Protein AF-A0A7K8KL65-F1 (afdb_monomer)

Secondary structure (DSSP, 8-state):
-HHHHHHHHHHHHHHHHSGGGTTS---HHHHHHHHHHHHHHHHHHHHHHHHHHHHHHHHHHHHHHHHHHHHHHHHHHHHHHTS--S-------SS---------------------------------

Foldseek 3Di:
DVVVVVVVVVLVVLQCVQVVNNPHDDDSVRSVVSSVVVVVVVVVVVVVVVVVVVVVVVVVVVVVVVVVVVVVVVVVVVVVVPPPPPPDPDDDDPDDDDPDDPPDDDDDDDDDDDDDDDDDDDDDDDDD

pLDDT: mean 79.25, std 21.71, range [40.53, 98.88]

Radius of gyration: 36.08 Å; Cα contacts (8 Å, |Δi|>4): 21; chains: 1; bounding box: 73×43×95 Å

Sequence (128 aa):
RKRRDHIKDSFHSLRDSVPSLQGEKASRAQILDKATEYIQYMRRKNHTHQQDIDDLKRQNALLEQQVRALEKARSSAQLQANYPSTDGSLYTNPKGGAISAFDGGSDSSSDSEPDEPQNRKKLRMEAS

InterPro domains:
  IPR002418 Transcription regulator Myc [PR00044] (1-15)
  IPR002418 Transcription regulator Myc [PR00044] (25-38)
  IPR011598 Myc-type, basic helix-loop-helix (bHLH) domain [PF00010] (1-42)
  IPR011598 Myc-type, basic helix-loop-helix (bHLH) domain [PS50888] (1-42)
  IPR011598 Myc-type, basic helix-loop-helix (bHLH) domain [SM00353] (1-48)
  IPR036638 Helix-loop-helix DNA-binding domain superfamily [G3DSA:4.10.280.10] (3-74)
  IPR036638 Helix-loop-helix DNA-binding domain superfamily [SSF47459] (1-71)

Organism: NCBI:txid172689

Mean predicted aligned error: 17.17 Å

Solvent-accessible surface area (backbone atoms only — not comparable to full-atom values): 8390 Å² total; per-residue (Å²): 112,71,70,60,52,54,52,52,51,51,52,50,58,51,30,65,71,31,80,94,40,50,98,51,96,69,54,74,64,55,44,53,53,52,44,52,52,48,53,56,48,50,52,54,51,52,50,52,53,50,50,53,50,52,53,50,50,54,52,47,52,52,50,55,49,52,52,53,51,51,54,50,51,53,55,53,52,51,59,59,70,68,48,77,70,91,79,65,97,74,86,82,66,99,66,94,67,87,80,79,81,86,83,79,86,78,86,83,84,79,86,90,83,89,83,86,84,88,75,89,79,90,83,88,80,86,88,134

Structure (mmCIF, N/CA/C/O backbone):
data_AF-A0A7K8KL65-F1
#
_entry.id   AF-A0A7K8KL65-F1
#
loop_
_atom_site.group_PDB
_atom_site.id
_atom_site.type_symbol
_atom_site.label_atom_id
_atom_site.label_alt_id
_atom_site.label_comp_id
_atom_site.label_asym_id
_atom_site.label_entity_id
_atom_site.label_seq_id
_atom_site.pdbx_PDB_ins_code
_atom_site.Cartn_x
_atom_site.Cartn_y
_atom_site.Cartn_z
_atom_site.occupancy
_atom_site.B_iso_or_equiv
_atom_site.auth_seq_id
_atom_site.auth_comp_id
_atom_site.auth_asym_id
_atom_site.auth_atom_id
_atom_site.pdbx_PDB_model_num
ATOM 1 N N . ARG A 1 1 ? 34.629 0.124 -17.098 1.00 92.88 1 ARG A N 1
ATOM 2 C CA . ARG A 1 1 ? 33.776 -1.088 -17.228 1.00 92.88 1 ARG A CA 1
ATOM 3 C C . ARG A 1 1 ? 33.054 -1.391 -15.910 1.00 92.88 1 ARG A C 1
ATOM 5 O O . ARG A 1 1 ? 31.849 -1.200 -15.896 1.00 92.88 1 ARG A O 1
ATOM 12 N N . LYS A 1 2 ? 33.770 -1.619 -14.797 1.00 97.25 2 LYS A N 1
ATOM 13 C CA . LYS A 1 2 ? 33.238 -1.845 -13.430 1.00 97.25 2 LYS A CA 1
ATOM 14 C C . LYS A 1 2 ? 31.989 -1.032 -13.023 1.00 97.25 2 LYS A C 1
ATOM 16 O O . LYS A 1 2 ? 30.968 -1.613 -12.686 1.00 97.25 2 LYS A O 1
ATOM 21 N N . ARG A 1 3 ? 32.013 0.307 -13.133 1.00 98.06 3 ARG A N 1
ATOM 22 C CA . ARG A 1 3 ? 30.853 1.169 -12.796 1.00 98.06 3 ARG A CA 1
ATOM 23 C C . ARG A 1 3 ? 29.564 0.774 -13.532 1.00 98.06 3 ARG A C 1
ATOM 25 O O . ARG A 1 3 ? 28.486 0.802 -12.954 1.00 98.06 3 ARG A O 1
ATOM 32 N N . ARG A 1 4 ? 29.669 0.444 -14.820 1.00 97.81 4 ARG A N 1
ATOM 33 C CA . ARG A 1 4 ? 28.508 0.096 -15.647 1.00 97.81 4 ARG A CA 1
ATOM 34 C C . ARG A 1 4 ? 27.887 -1.224 -15.197 1.00 97.81 4 ARG A C 1
ATOM 36 O O . ARG A 1 4 ? 26.670 -1.354 -15.268 1.00 97.81 4 ARG A O 1
ATOM 43 N N . ASP A 1 5 ? 28.713 -2.170 -14.763 1.00 98.12 5 ASP A N 1
ATOM 44 C CA . ASP A 1 5 ? 28.253 -3.472 -14.287 1.00 98.12 5 ASP A CA 1
ATOM 45 C C . ASP A 1 5 ? 27.523 -3.306 -12.948 1.00 98.12 5 ASP A C 1
ATOM 47 O O . ASP A 1 5 ? 26.376 -3.716 -12.852 1.00 98.12 5 ASP A O 1
ATOM 51 N N . HIS A 1 6 ? 28.064 -2.511 -12.017 1.00 98.44 6 HIS A N 1
ATOM 52 C CA . HIS A 1 6 ? 27.349 -2.165 -10.779 1.00 98.44 6 HIS A CA 1
ATOM 53 C C . HIS A 1 6 ? 25.987 -1.506 -11.026 1.00 98.44 6 HIS A C 1
ATOM 55 O O . HIS A 1 6 ? 24.997 -1.889 -10.417 1.00 98.44 6 HIS A O 1
ATOM 61 N N . ILE A 1 7 ? 25.909 -0.545 -11.954 1.00 97.69 7 ILE A N 1
ATOM 62 C CA . ILE A 1 7 ? 24.627 0.081 -12.315 1.00 97.69 7 ILE A CA 1
ATOM 63 C C . ILE A 1 7 ? 23.666 -0.964 -12.884 1.00 97.69 7 ILE A C 1
ATOM 65 O O . ILE A 1 7 ? 22.477 -0.944 -12.579 1.00 97.69 7 ILE A O 1
ATOM 69 N N . LYS A 1 8 ? 24.163 -1.876 -13.725 1.00 97.38 8 LYS A N 1
ATOM 70 C CA . LYS A 1 8 ? 23.349 -2.960 -14.274 1.00 97.38 8 LYS A CA 1
ATOM 71 C C . LYS A 1 8 ? 22.782 -3.824 -13.146 1.00 97.38 8 LYS A C 1
ATOM 73 O O . LYS A 1 8 ? 21.591 -4.110 -13.193 1.00 97.38 8 LYS A O 1
ATOM 78 N N . ASP A 1 9 ? 23.583 -4.182 -12.152 1.00 97.50 9 ASP A N 1
ATOM 79 C CA . ASP A 1 9 ? 23.141 -4.986 -11.009 1.00 97.50 9 ASP A CA 1
ATOM 80 C C . ASP A 1 9 ? 22.083 -4.237 -10.187 1.00 97.50 9 ASP A C 1
ATOM 82 O O . ASP A 1 9 ? 21.024 -4.789 -9.907 1.00 97.50 9 ASP A O 1
ATOM 86 N N . SER A 1 10 ? 22.287 -2.940 -9.919 1.00 98.06 10 SER A N 1
ATOM 87 C CA . SER A 1 10 ? 21.286 -2.103 -9.240 1.00 98.06 10 SER A CA 1
ATOM 88 C C . SER A 1 10 ? 19.949 -2.047 -9.987 1.00 98.06 10 SER A C 1
ATOM 90 O O . SER A 1 10 ? 18.897 -2.059 -9.354 1.00 98.06 10 SER A O 1
ATOM 92 N N . PHE A 1 11 ? 19.963 -2.022 -11.325 1.00 98.00 11 PHE A N 1
ATOM 93 C CA . PHE A 1 11 ? 18.734 -2.093 -12.124 1.00 98.00 11 PHE A CA 1
ATOM 94 C C . PHE A 1 11 ? 18.023 -3.448 -12.002 1.00 98.00 11 PHE A C 1
ATOM 96 O O . PHE A 1 11 ? 16.794 -3.468 -12.012 1.00 98.00 11 PHE A O 1
ATOM 103 N N . HIS A 1 12 ? 18.761 -4.557 -11.869 1.00 96.88 12 HIS A N 1
ATOM 104 C CA . HIS A 1 12 ? 18.155 -5.868 -11.614 1.00 96.88 12 HIS A CA 1
ATOM 105 C C . HIS A 1 12 ? 17.503 -5.897 -10.230 1.00 96.88 12 HIS A C 1
ATOM 107 O O . HIS A 1 12 ? 16.318 -6.195 -10.129 1.00 96.88 12 HIS A O 1
ATOM 113 N N . SER A 1 13 ? 18.216 -5.458 -9.187 1.00 97.25 13 SER A N 1
ATOM 114 C CA . SER A 1 13 ? 17.659 -5.384 -7.830 1.00 97.25 13 SER A CA 1
ATOM 115 C C . SER A 1 13 ? 16.424 -4.480 -7.741 1.00 97.25 13 SER A C 1
ATOM 117 O O . SER A 1 13 ? 15.458 -4.810 -7.054 1.00 97.25 13 SER A O 1
ATOM 119 N N . LEU A 1 14 ? 16.432 -3.344 -8.449 1.00 97.31 14 LEU A N 1
ATOM 120 C CA . LEU A 1 14 ? 15.284 -2.440 -8.490 1.00 97.31 14 LEU A CA 1
ATOM 121 C C . LEU A 1 14 ? 14.080 -3.090 -9.179 1.00 97.31 14 LEU A C 1
ATOM 123 O O . LEU A 1 14 ? 12.975 -3.020 -8.652 1.00 97.31 14 LEU A O 1
ATOM 127 N N . ARG A 1 15 ? 14.292 -3.747 -10.324 1.00 97.19 15 ARG A N 1
ATOM 128 C CA . ARG A 1 15 ? 13.241 -4.473 -11.048 1.00 97.19 15 ARG A CA 1
ATOM 129 C C . ARG A 1 15 ? 12.583 -5.530 -10.163 1.00 97.19 15 ARG A C 1
ATOM 131 O O . ARG A 1 15 ? 11.360 -5.572 -10.089 1.00 97.19 15 ARG A O 1
ATOM 138 N N . ASP A 1 16 ? 13.382 -6.329 -9.463 1.00 96.56 16 ASP A N 1
ATOM 139 C CA . ASP A 1 16 ? 12.881 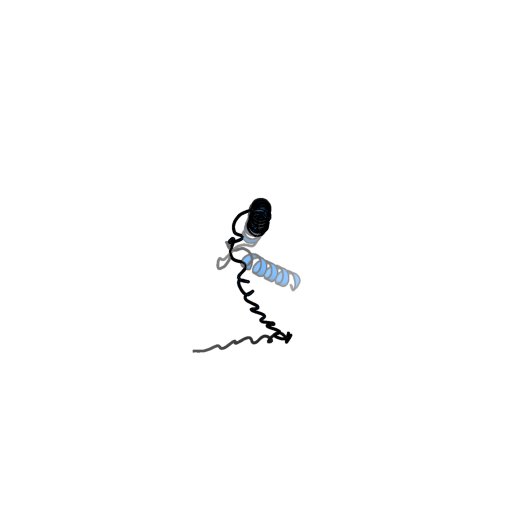-7.414 -8.611 1.00 96.56 16 ASP A CA 1
ATOM 140 C C . ASP A 1 16 ? 12.105 -6.892 -7.389 1.00 96.56 16 ASP A C 1
ATOM 142 O O . ASP A 1 16 ? 11.250 -7.590 -6.846 1.00 96.56 16 ASP A O 1
ATOM 146 N N . SER A 1 17 ? 12.349 -5.644 -6.979 1.00 96.44 17 SER A N 1
ATOM 147 C CA . SER A 1 17 ? 11.643 -4.991 -5.868 1.00 96.44 17 SER A CA 1
ATOM 148 C C . SER A 1 17 ? 10.299 -4.368 -6.271 1.00 96.44 17 SER A C 1
ATOM 150 O O . SER A 1 17 ? 9.522 -3.976 -5.399 1.00 96.44 17 SER A O 1
ATOM 152 N N . VAL A 1 18 ? 10.019 -4.241 -7.572 1.00 97.62 18 VAL A N 1
ATOM 153 C CA . VAL A 1 18 ? 8.781 -3.651 -8.101 1.00 97.62 18 VAL A CA 1
ATOM 154 C C . VAL A 1 18 ? 7.852 -4.781 -8.562 1.00 97.62 18 VAL A C 1
ATOM 156 O O . VAL A 1 18 ? 8.137 -5.403 -9.586 1.00 97.62 18 VAL A O 1
ATOM 159 N N . PRO A 1 19 ? 6.722 -5.048 -7.872 1.00 97.12 19 PRO A N 1
ATOM 160 C CA . PRO A 1 19 ? 5.889 -6.226 -8.138 1.00 97.12 19 PRO A CA 1
ATOM 161 C C . PRO A 1 19 ? 5.429 -6.373 -9.592 1.00 97.12 19 PRO A C 1
ATOM 163 O O . PRO A 1 19 ? 5.419 -7.473 -10.127 1.00 97.12 19 PRO A O 1
ATOM 166 N N . SER A 1 20 ? 5.110 -5.265 -10.266 1.00 95.44 20 SER A N 1
ATOM 167 C CA . SER A 1 20 ? 4.642 -5.277 -11.658 1.00 95.44 20 SER A CA 1
ATOM 168 C C . SER A 1 20 ? 5.729 -5.584 -12.694 1.00 95.44 20 SER A C 1
ATOM 170 O O . SER A 1 20 ? 5.428 -5.610 -13.877 1.00 95.44 20 SER A O 1
ATOM 172 N N . LEU A 1 21 ? 6.996 -5.708 -12.288 1.00 95.62 21 LEU A N 1
ATOM 173 C CA . LEU A 1 21 ? 8.132 -5.965 -13.181 1.00 95.62 21 LEU A CA 1
ATOM 174 C C . LEU A 1 21 ? 8.830 -7.304 -12.903 1.00 95.62 21 LEU A C 1
ATOM 176 O O . LEU A 1 21 ? 9.777 -7.680 -13.612 1.00 95.62 21 LEU A O 1
ATOM 180 N N . GLN A 1 22 ? 8.389 -8.019 -11.866 1.00 92.00 22 GLN A N 1
ATOM 181 C CA . GLN A 1 22 ? 8.920 -9.327 -11.509 1.00 92.00 22 GLN A CA 1
ATOM 182 C C . GLN A 1 22 ? 8.638 -10.324 -12.637 1.00 92.00 22 GLN A C 1
ATOM 184 O O . GLN A 1 22 ? 7.539 -10.388 -13.173 1.00 92.00 22 GLN A O 1
ATOM 189 N N . GLY A 1 23 ? 9.655 -11.084 -13.047 1.00 87.81 23 GLY A N 1
ATOM 190 C CA . GLY A 1 23 ? 9.522 -12.071 -14.127 1.00 87.81 23 GLY A CA 1
ATOM 191 C C . GLY A 1 23 ? 9.478 -11.497 -15.554 1.00 87.81 23 GLY A C 1
ATOM 192 O O . GLY A 1 23 ? 9.753 -12.228 -16.500 1.00 87.81 23 GLY A O 1
ATOM 193 N N . GLU A 1 24 ? 9.276 -10.187 -15.741 1.00 88.19 24 GLU A N 1
ATOM 194 C CA . GLU A 1 24 ? 9.108 -9.575 -17.074 1.00 88.19 24 GLU A CA 1
ATOM 195 C 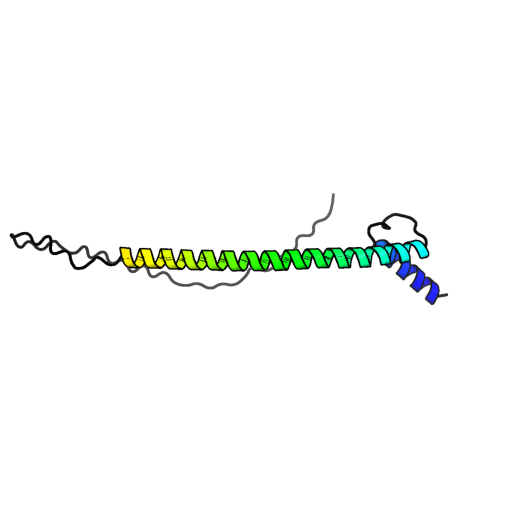C . GLU A 1 24 ? 10.338 -8.821 -17.591 1.00 88.19 24 GLU A C 1
ATOM 197 O O . GLU A 1 24 ? 10.924 -8.013 -16.875 1.00 88.19 24 GLU A O 1
ATOM 202 N N . LYS A 1 25 ? 10.734 -9.013 -18.855 1.00 92.88 25 LYS A N 1
ATOM 203 C CA . LYS A 1 25 ? 11.827 -8.224 -19.452 1.00 92.88 25 LYS A CA 1
ATOM 204 C C . LYS A 1 25 ? 11.417 -6.748 -19.554 1.00 92.88 25 LYS A C 1
ATOM 206 O O . LYS A 1 25 ? 10.608 -6.396 -20.403 1.00 92.88 25 LYS A O 1
ATOM 211 N N . ALA A 1 26 ? 12.037 -5.890 -18.746 1.00 95.12 26 ALA A N 1
ATOM 212 C CA . ALA A 1 26 ? 11.775 -4.453 -18.717 1.00 95.12 26 ALA A CA 1
ATOM 213 C C . ALA A 1 26 ? 13.015 -3.638 -19.114 1.00 95.12 26 ALA A C 1
ATOM 215 O O . ALA A 1 26 ? 14.143 -3.947 -18.714 1.00 95.12 26 ALA A O 1
ATOM 216 N N . SER A 1 27 ? 12.817 -2.581 -19.903 1.00 97.31 27 SER A N 1
ATOM 217 C CA . SER A 1 27 ? 13.876 -1.618 -20.222 1.00 97.31 27 SER A CA 1
ATOM 218 C C . SER A 1 27 ? 14.217 -0.735 -19.014 1.00 97.31 27 SER A C 1
ATOM 220 O O . SER A 1 27 ? 13.435 -0.608 -18.074 1.00 97.31 27 SER A O 1
ATOM 222 N N . ARG A 1 28 ? 15.382 -0.070 -19.034 1.00 97.62 28 ARG A N 1
ATOM 223 C CA . ARG A 1 28 ? 15.792 0.826 -17.934 1.00 97.62 28 ARG A CA 1
ATOM 224 C C . ARG A 1 28 ? 14.797 1.956 -17.683 1.00 97.62 28 ARG A C 1
ATOM 226 O O . ARG A 1 28 ? 14.549 2.263 -16.526 1.00 97.62 28 ARG A O 1
ATOM 233 N N . ALA A 1 29 ? 14.241 2.546 -18.741 1.00 98.31 29 ALA A N 1
ATOM 234 C CA . ALA A 1 29 ? 13.232 3.595 -18.614 1.00 98.31 29 ALA A CA 1
ATOM 235 C C . ALA A 1 29 ? 11.984 3.059 -17.900 1.00 98.31 29 ALA A C 1
ATOM 237 O O . A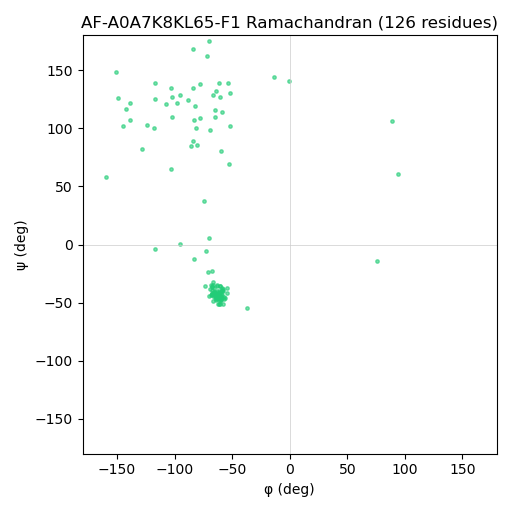LA A 1 29 ? 11.620 3.571 -16.850 1.00 98.31 29 ALA A O 1
ATOM 238 N N . GLN A 1 30 ? 11.445 1.927 -18.367 1.00 97.88 30 GLN A N 1
ATOM 239 C CA . GLN A 1 30 ? 10.288 1.282 -17.737 1.00 97.88 30 GLN A CA 1
ATOM 240 C C . GLN A 1 30 ? 10.533 0.924 -16.265 1.00 97.88 30 GLN A C 1
ATOM 242 O O . GLN A 1 30 ? 9.627 1.078 -15.451 1.00 97.88 30 GLN A O 1
ATOM 247 N N . ILE A 1 31 ? 11.743 0.471 -15.907 1.00 98.25 31 ILE A N 1
ATOM 248 C CA . ILE A 1 31 ? 12.100 0.194 -14.507 1.00 98.25 31 ILE A CA 1
ATOM 249 C C . ILE A 1 31 ? 11.998 1.465 -13.656 1.00 98.25 31 ILE A C 1
ATOM 251 O O . ILE A 1 31 ? 11.439 1.416 -12.564 1.00 98.25 31 ILE A O 1
ATOM 255 N N . LEU A 1 32 ? 12.509 2.597 -14.144 1.00 98.44 32 LEU A N 1
ATOM 256 C CA . LEU A 1 32 ? 12.445 3.870 -13.419 1.00 98.44 32 LEU A CA 1
ATOM 257 C C . LEU A 1 32 ? 11.008 4.395 -13.316 1.00 98.44 32 LEU A C 1
ATOM 259 O O . LEU A 1 32 ? 10.594 4.816 -12.233 1.00 98.44 32 LEU A O 1
ATOM 263 N N . ASP A 1 33 ? 10.245 4.322 -14.406 1.00 98.44 33 ASP A N 1
ATOM 264 C CA . ASP A 1 33 ? 8.859 4.793 -14.458 1.00 98.44 33 ASP A CA 1
ATOM 265 C C . ASP A 1 33 ? 7.987 3.998 -13.480 1.00 98.44 33 ASP A C 1
ATOM 267 O O . ASP A 1 33 ? 7.350 4.565 -12.590 1.00 98.44 33 ASP A O 1
ATOM 271 N N . LYS A 1 34 ? 8.041 2.662 -13.553 1.00 98.25 34 LYS A N 1
ATOM 272 C CA . LYS A 1 34 ? 7.256 1.784 -12.677 1.00 98.25 34 LYS A CA 1
ATOM 273 C C . LYS A 1 34 ? 7.714 1.827 -11.226 1.00 98.25 34 LYS A C 1
ATOM 275 O O . LYS A 1 34 ? 6.873 1.760 -10.334 1.00 98.25 34 LYS A O 1
ATOM 280 N N . ALA A 1 35 ? 9.011 1.987 -10.959 1.00 98.44 35 ALA A N 1
ATOM 281 C CA . ALA A 1 35 ? 9.490 2.214 -9.596 1.00 98.44 35 ALA A CA 1
ATOM 282 C C . ALA A 1 35 ? 8.931 3.521 -9.018 1.00 98.44 35 ALA A C 1
ATOM 284 O O . ALA A 1 35 ? 8.489 3.550 -7.869 1.00 98.44 35 ALA A O 1
ATOM 285 N N . THR A 1 36 ? 8.898 4.588 -9.818 1.00 98.69 36 THR A N 1
ATOM 286 C CA . THR A 1 36 ? 8.344 5.884 -9.405 1.00 98.69 36 THR A CA 1
ATOM 287 C C . THR A 1 36 ? 6.850 5.774 -9.111 1.00 98.69 36 THR A C 1
ATOM 289 O O . THR A 1 36 ? 6.404 6.193 -8.039 1.00 98.69 36 THR A O 1
ATOM 292 N N . GLU A 1 37 ? 6.086 5.150 -10.012 1.00 98.38 37 GLU A N 1
ATOM 293 C CA . GLU A 1 37 ? 4.662 4.861 -9.808 1.00 98.38 37 GLU A CA 1
ATOM 294 C C . GLU A 1 37 ? 4.436 4.041 -8.530 1.00 98.38 37 GLU A C 1
ATOM 296 O O . GLU A 1 37 ? 3.579 4.383 -7.711 1.00 98.38 37 GLU A O 1
ATOM 301 N N . TYR A 1 38 ? 5.238 2.994 -8.318 1.00 98.69 38 TYR A N 1
ATOM 302 C CA . TYR A 1 38 ? 5.110 2.112 -7.163 1.00 98.69 38 TYR A CA 1
ATOM 303 C C . TYR A 1 38 ? 5.419 2.827 -5.845 1.00 98.69 38 TYR A C 1
ATOM 305 O O . TYR A 1 38 ? 4.674 2.671 -4.879 1.00 98.69 38 TYR A O 1
ATOM 313 N N . ILE A 1 39 ? 6.448 3.680 -5.798 1.00 98.56 39 ILE A N 1
ATOM 314 C CA . ILE A 1 39 ? 6.747 4.504 -4.617 1.00 98.56 39 ILE A CA 1
ATOM 315 C C . ILE A 1 39 ? 5.563 5.423 -4.294 1.00 98.56 39 ILE A C 1
ATOM 317 O O . ILE A 1 39 ? 5.149 5.511 -3.137 1.00 98.56 39 ILE A O 1
ATOM 321 N N . GLN A 1 40 ? 4.990 6.100 -5.292 1.00 98.69 40 GLN A N 1
ATOM 322 C CA . GLN A 1 40 ? 3.836 6.981 -5.080 1.00 98.69 40 GLN A CA 1
ATOM 323 C C . GLN A 1 40 ? 2.594 6.209 -4.626 1.00 98.69 40 GLN A C 1
ATOM 325 O O . GLN A 1 40 ? 1.856 6.666 -3.751 1.00 98.69 40 GLN A O 1
ATOM 330 N N . TYR A 1 41 ? 2.354 5.037 -5.211 1.00 98.62 41 TYR A N 1
ATOM 331 C CA . TYR A 1 41 ? 1.287 4.137 -4.794 1.00 98.62 41 TYR A CA 1
ATOM 332 C C . TYR A 1 41 ? 1.467 3.691 -3.340 1.00 98.62 41 TYR A C 1
ATOM 334 O O . TYR A 1 41 ? 0.558 3.875 -2.534 1.00 98.62 41 TYR A O 1
ATOM 342 N N . MET A 1 42 ? 2.650 3.192 -2.974 1.00 98.69 42 MET A N 1
ATOM 343 C CA . MET A 1 42 ? 2.935 2.729 -1.615 1.00 98.69 42 MET A CA 1
ATOM 344 C C . MET A 1 42 ? 2.853 3.857 -0.587 1.00 98.69 42 MET A C 1
ATOM 346 O O . MET A 1 42 ? 2.361 3.633 0.514 1.00 98.69 42 MET A O 1
ATOM 350 N N . ARG A 1 43 ? 3.247 5.088 -0.940 1.00 98.69 43 ARG A N 1
ATOM 351 C CA . ARG A 1 43 ? 3.048 6.267 -0.078 1.00 98.69 43 ARG A CA 1
ATOM 352 C C . ARG A 1 43 ? 1.570 6.516 0.217 1.00 98.69 43 ARG A C 1
ATOM 354 O O . ARG A 1 43 ? 1.211 6.677 1.379 1.00 98.69 43 ARG A O 1
ATOM 361 N N . ARG A 1 44 ? 0.717 6.515 -0.815 1.00 98.62 44 ARG A N 1
ATOM 362 C CA . ARG A 1 44 ? -0.739 6.676 -0.651 1.00 98.62 44 ARG A CA 1
ATOM 363 C C . ARG A 1 44 ? -1.337 5.530 0.164 1.00 98.62 44 ARG A C 1
ATOM 365 O O . ARG A 1 44 ? -2.068 5.784 1.111 1.00 98.62 44 ARG A O 1
ATOM 372 N N . LYS A 1 45 ? -0.962 4.288 -0.150 1.00 98.69 45 LYS A N 1
ATOM 373 C CA . LYS A 1 45 ? -1.429 3.092 0.562 1.00 98.69 45 LYS A CA 1
ATOM 374 C C . LYS A 1 45 ? -1.054 3.119 2.048 1.00 98.69 45 LYS A C 1
ATOM 376 O O . LYS A 1 45 ? -1.908 2.885 2.894 1.00 98.69 45 LYS A O 1
ATOM 381 N N . ASN A 1 46 ? 0.197 3.452 2.371 1.00 98.75 46 ASN A N 1
ATOM 382 C CA . ASN A 1 46 ? 0.649 3.581 3.757 1.00 98.75 46 ASN A CA 1
ATOM 383 C C . ASN A 1 46 ? -0.087 4.703 4.495 1.00 98.75 46 ASN A C 1
ATOM 385 O O . ASN A 1 46 ? -0.367 4.558 5.678 1.00 98.75 46 ASN A O 1
ATOM 389 N N . HIS A 1 47 ? -0.416 5.803 3.812 1.00 98.81 47 HIS A N 1
ATOM 390 C CA . HIS A 1 47 ? -1.184 6.890 4.411 1.00 98.81 47 HIS A CA 1
ATOM 391 C C . HIS A 1 47 ? -2.595 6.444 4.807 1.00 98.81 47 HIS A C 1
ATOM 393 O O . HIS A 1 47 ? -2.995 6.675 5.943 1.00 98.81 47 HIS A O 1
ATOM 399 N N . THR A 1 48 ? -3.310 5.751 3.916 1.00 98.75 48 THR A N 1
ATOM 400 C CA . THR A 1 48 ? -4.627 5.177 4.233 1.00 98.75 48 THR A CA 1
ATOM 401 C C . THR A 1 48 ? -4.533 4.184 5.388 1.00 98.75 48 THR A C 1
ATOM 403 O O . THR A 1 48 ? -5.263 4.317 6.359 1.00 98.75 48 THR A O 1
ATOM 406 N N . HIS A 1 49 ? -3.569 3.259 5.361 1.00 98.88 49 HIS A N 1
ATOM 407 C CA . HIS A 1 49 ? -3.388 2.322 6.474 1.00 98.88 49 HIS A CA 1
ATOM 408 C C . HIS A 1 49 ? -3.074 3.018 7.800 1.00 98.88 49 HIS A C 1
ATOM 410 O O . HIS A 1 49 ? -3.529 2.565 8.844 1.00 98.88 49 HIS A O 1
ATOM 416 N N . GLN A 1 50 ? -2.317 4.117 7.782 1.00 98.81 50 GLN A N 1
ATOM 417 C CA . GLN A 1 50 ? -2.058 4.889 8.993 1.00 98.81 50 GLN A CA 1
ATOM 418 C C . GLN A 1 50 ? -3.338 5.543 9.530 1.00 98.81 50 GLN A C 1
ATOM 420 O O . GLN A 1 50 ? -3.562 5.502 10.736 1.00 98.81 50 GLN A O 1
ATOM 425 N N . GLN A 1 51 ? -4.193 6.079 8.651 1.00 98.81 51 GLN A N 1
ATOM 426 C CA . GLN A 1 51 ? -5.510 6.599 9.038 1.00 98.81 51 GLN A CA 1
ATOM 427 C C . GLN A 1 51 ? -6.379 5.501 9.662 1.00 98.81 51 GLN A C 1
ATOM 429 O O . GLN A 1 51 ? -6.901 5.695 10.756 1.00 98.81 51 GLN A O 1
ATOM 434 N N . ASP A 1 52 ? -6.447 4.325 9.029 1.00 98.75 52 ASP A N 1
ATOM 435 C CA . ASP A 1 52 ? -7.205 3.179 9.543 1.00 98.75 52 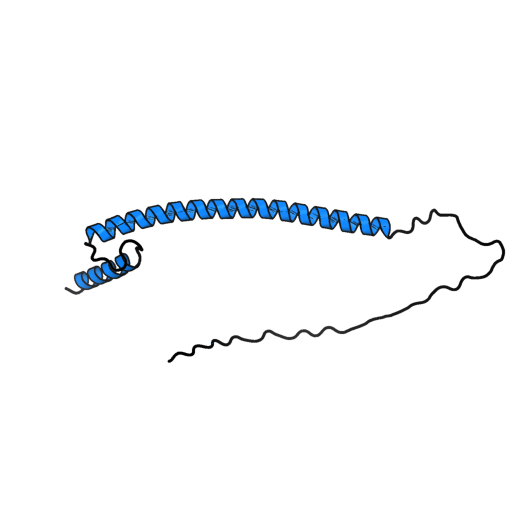ASP A CA 1
ATOM 436 C C . ASP A 1 52 ? -6.707 2.758 10.938 1.00 98.75 52 ASP A C 1
ATOM 438 O O . ASP A 1 52 ? -7.499 2.507 11.848 1.00 98.75 52 ASP A O 1
ATOM 442 N N . ILE A 1 53 ? -5.382 2.709 11.133 1.00 98.81 53 ILE A N 1
ATOM 443 C CA . ILE A 1 53 ? -4.761 2.404 12.429 1.00 98.81 53 ILE A CA 1
ATOM 444 C C . ILE A 1 53 ? -5.170 3.435 13.485 1.00 98.81 53 ILE A C 1
ATOM 446 O O . ILE A 1 53 ? -5.486 3.059 14.617 1.00 98.81 53 ILE A O 1
ATOM 450 N N . ASP A 1 54 ? -5.144 4.721 13.148 1.00 98.81 54 ASP A N 1
ATOM 451 C CA . ASP A 1 54 ? -5.453 5.795 14.091 1.00 98.81 54 ASP A CA 1
ATOM 452 C C . ASP A 1 54 ? -6.943 5.805 14.469 1.00 98.81 54 ASP A C 1
ATOM 454 O O . ASP A 1 54 ? -7.289 5.983 15.643 1.00 98.81 54 ASP A O 1
ATOM 458 N N . ASP A 1 55 ? -7.827 5.527 13.511 1.00 98.81 55 ASP A N 1
ATOM 459 C CA . ASP A 1 55 ? -9.261 5.400 13.756 1.00 98.81 55 ASP A CA 1
ATOM 460 C C . ASP A 1 55 ? -9.591 4.169 14.610 1.00 98.81 55 ASP A C 1
ATOM 462 O O . ASP A 1 55 ? -10.349 4.284 15.578 1.00 98.81 55 ASP A O 1
ATOM 466 N N . LEU A 1 56 ? -8.963 3.018 14.341 1.00 98.81 56 LEU A N 1
ATOM 467 C CA . LEU A 1 56 ? -9.113 1.815 15.167 1.00 98.81 56 LEU A CA 1
ATOM 468 C C . LEU A 1 56 ? -8.595 2.029 16.592 1.00 98.81 56 LEU A C 1
ATOM 470 O O . LEU A 1 56 ? -9.238 1.605 17.552 1.00 98.81 56 LEU A O 1
ATOM 474 N N . LYS A 1 57 ? -7.470 2.731 16.766 1.00 98.75 57 LYS A N 1
ATOM 475 C CA . LYS A 1 57 ? -6.970 3.101 18.100 1.00 98.75 57 LYS A CA 1
ATOM 476 C C . LYS A 1 57 ? -7.965 3.981 18.852 1.00 98.75 57 LYS A C 1
ATOM 478 O O . LYS A 1 57 ? -8.188 3.753 20.040 1.00 98.75 57 LYS A O 1
ATOM 483 N N . ARG A 1 58 ? -8.585 4.958 18.179 1.00 98.75 58 ARG A N 1
ATOM 484 C CA . ARG A 1 58 ? -9.611 5.819 18.789 1.00 98.75 58 ARG A CA 1
ATOM 485 C C . ARG A 1 58 ? -10.836 5.007 19.213 1.00 98.75 58 ARG A C 1
ATOM 487 O O . ARG A 1 58 ? -11.330 5.196 20.322 1.00 98.75 58 ARG A O 1
ATOM 494 N N . GLN A 1 59 ? -11.303 4.096 18.360 1.00 98.75 59 GLN A N 1
ATOM 495 C CA . GLN A 1 59 ? -12.427 3.209 18.674 1.00 98.75 59 GLN A CA 1
ATOM 496 C C . GLN A 1 59 ? -12.108 2.286 19.858 1.00 98.75 59 GLN A C 1
ATOM 498 O O . GLN A 1 59 ? -12.900 2.213 20.796 1.00 98.75 59 GLN A O 1
ATOM 503 N N . ASN A 1 60 ? -10.931 1.655 19.868 1.00 98.69 60 ASN A N 1
ATOM 504 C CA . ASN A 1 60 ? -10.496 0.803 20.976 1.00 98.69 60 ASN A CA 1
ATOM 505 C C . ASN A 1 60 ? -10.420 1.573 22.295 1.00 98.69 60 ASN A C 1
ATOM 507 O O . ASN A 1 60 ? -10.930 1.090 23.298 1.00 98.69 60 ASN A O 1
ATOM 511 N N . ALA A 1 61 ? -9.889 2.798 22.297 1.00 98.69 61 ALA A N 1
ATOM 512 C CA . ALA A 1 61 ? -9.841 3.621 23.504 1.00 98.69 61 ALA A CA 1
ATOM 513 C C . ALA A 1 61 ? -11.242 3.902 24.086 1.00 98.69 61 ALA A C 1
ATOM 515 O O . ALA A 1 61 ? -11.432 3.857 25.304 1.00 98.69 61 ALA A O 1
ATOM 516 N N . LEU A 1 62 ? -12.239 4.152 23.226 1.00 98.50 62 LEU A N 1
ATOM 517 C CA . LEU A 1 62 ? -13.629 4.340 23.653 1.00 98.50 62 LEU A CA 1
ATOM 518 C C . LEU A 1 62 ? -14.234 3.048 24.213 1.00 98.50 62 LEU A C 1
ATOM 520 O O . LEU A 1 62 ? -14.906 3.086 25.244 1.00 98.50 62 LEU A O 1
ATOM 524 N N . LEU A 1 63 ? -13.983 1.908 23.570 1.00 98.50 63 LEU A N 1
ATOM 525 C CA . LEU A 1 63 ? -14.454 0.607 24.047 1.00 98.50 63 LEU A CA 1
ATOM 526 C C . LEU A 1 63 ? -13.806 0.230 25.384 1.00 98.50 63 LEU A C 1
ATOM 528 O O . LEU A 1 63 ? -14.507 -0.152 26.315 1.00 98.50 63 LEU A O 1
ATOM 532 N N . GLU A 1 64 ? -12.497 0.421 25.533 1.00 98.38 64 GLU A N 1
ATOM 533 C CA . GLU A 1 64 ? -11.774 0.210 26.792 1.00 98.38 64 GLU A CA 1
ATOM 534 C C . GLU A 1 64 ? -12.298 1.110 27.918 1.00 98.38 64 GLU A C 1
ATOM 536 O O . GLU A 1 64 ? -12.324 0.713 29.085 1.00 98.38 64 GLU A O 1
ATOM 541 N N . GLN A 1 65 ? -12.712 2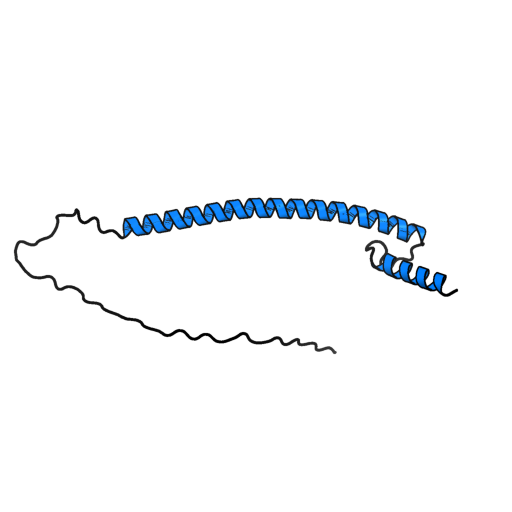.341 27.605 1.00 98.00 65 GLN A N 1
ATOM 542 C CA . GLN A 1 65 ? -13.355 3.217 28.580 1.00 98.00 65 GLN A CA 1
ATOM 543 C C . GLN A 1 65 ? -14.730 2.678 29.001 1.00 98.00 65 GLN A C 1
ATOM 545 O O . GLN A 1 65 ? -15.042 2.683 30.192 1.00 98.00 65 GLN A O 1
ATOM 550 N N . GLN A 1 66 ? -15.537 2.196 28.052 1.00 97.62 66 GLN A N 1
ATOM 551 C CA . GLN A 1 66 ? -16.848 1.607 28.342 1.00 97.62 66 GLN A CA 1
ATOM 552 C C . GLN A 1 66 ? -16.724 0.336 29.184 1.00 97.62 66 GLN A C 1
ATOM 554 O O . GLN A 1 66 ? -17.429 0.201 30.182 1.00 97.62 66 GLN A O 1
ATOM 559 N N . VAL A 1 67 ? -15.790 -0.554 28.838 1.00 97.88 67 VAL A N 1
ATOM 560 C CA . VAL A 1 67 ? -15.509 -1.779 29.599 1.00 97.88 67 VAL A CA 1
ATOM 561 C C . VAL A 1 67 ? -15.127 -1.434 31.037 1.00 97.88 67 VAL A C 1
ATOM 563 O O . VAL A 1 67 ? -15.784 -1.903 31.964 1.00 97.88 67 VAL A O 1
ATOM 566 N N . ARG A 1 68 ? -14.172 -0.515 31.241 1.00 97.38 68 ARG A N 1
ATOM 567 C CA . ARG A 1 68 ? -13.773 -0.069 32.588 1.00 97.38 68 ARG A CA 1
ATOM 568 C C . ARG A 1 68 ? -14.930 0.532 33.389 1.00 97.38 68 ARG A C 1
ATOM 570 O O . ARG A 1 68 ? -15.041 0.298 34.592 1.00 97.38 68 ARG A O 1
ATOM 577 N N . ALA A 1 69 ? -15.797 1.318 32.748 1.00 95.56 69 ALA A N 1
ATOM 578 C CA . ALA A 1 69 ? -16.966 1.898 33.407 1.00 95.56 69 ALA A CA 1
ATOM 579 C C . ALA A 1 69 ? -17.975 0.821 33.841 1.00 95.56 69 ALA A C 1
ATOM 581 O O . ALA A 1 69 ? -18.488 0.880 34.959 1.00 95.56 69 ALA A O 1
ATOM 582 N N . LEU A 1 70 ? -18.224 -0.180 32.991 1.00 95.56 70 LEU A N 1
ATOM 583 C CA . LEU A 1 70 ? -19.113 -1.303 33.294 1.00 95.56 70 LEU A CA 1
ATOM 584 C C . LEU A 1 70 ? -18.546 -2.205 34.396 1.00 95.56 70 LEU A C 1
ATOM 586 O O . LEU A 1 70 ? -19.281 -2.596 35.302 1.00 95.56 70 LEU A O 1
ATOM 590 N N . GLU A 1 71 ? -17.246 -2.490 34.373 1.00 94.81 71 GLU A N 1
ATOM 591 C CA . GLU A 1 71 ? -16.556 -3.239 35.431 1.00 94.81 71 GLU A CA 1
ATOM 592 C C . GLU A 1 71 ? -16.637 -2.515 36.782 1.00 94.81 71 GLU A C 1
ATOM 594 O O . GLU A 1 71 ? -16.932 -3.132 37.811 1.00 94.81 71 GLU A O 1
ATOM 599 N N . LYS A 1 72 ? -16.466 -1.185 36.788 1.00 94.25 72 LYS A N 1
ATOM 600 C CA . LYS A 1 72 ? -16.648 -0.349 37.984 1.00 94.25 72 LYS A CA 1
ATOM 601 C C . LYS A 1 72 ? -18.097 -0.356 38.485 1.00 94.25 72 LYS A C 1
ATOM 603 O O . LYS A 1 72 ? -18.330 -0.471 39.685 1.00 94.25 72 LYS A O 1
ATOM 608 N N . ALA A 1 73 ? -19.076 -0.249 37.588 1.00 91.56 73 ALA A N 1
ATOM 609 C CA . ALA A 1 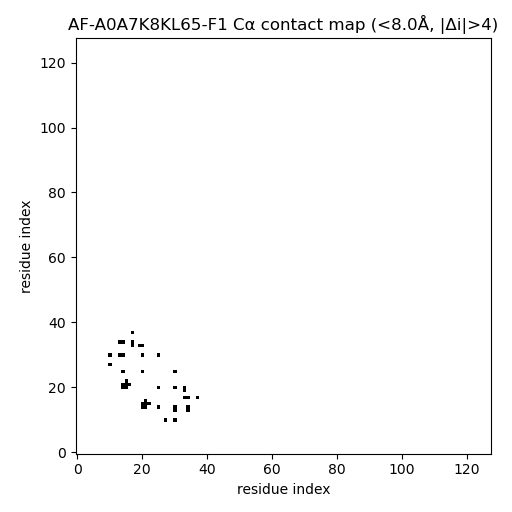73 ? -20.489 -0.284 37.962 1.00 91.56 73 ALA A CA 1
ATOM 610 C C . ALA A 1 73 ? -20.875 -1.649 38.553 1.00 91.56 73 ALA A C 1
ATOM 612 O O . ALA A 1 73 ? -21.492 -1.714 39.616 1.00 91.56 73 ALA A O 1
ATOM 613 N N . ARG A 1 74 ? -20.439 -2.745 37.923 1.00 91.56 74 ARG A N 1
ATOM 614 C CA . ARG A 1 74 ? -20.707 -4.111 38.387 1.00 91.56 74 ARG A CA 1
ATOM 615 C C . ARG A 1 74 ? -20.074 -4.397 39.749 1.00 91.56 74 ARG A C 1
ATOM 617 O O . ARG A 1 74 ? -20.763 -4.904 40.630 1.00 91.56 74 ARG A O 1
ATOM 624 N N . SER A 1 75 ? -18.807 -4.027 39.943 1.00 83.94 75 SER A N 1
ATOM 625 C CA . SER A 1 75 ? -18.139 -4.166 41.246 1.00 83.94 75 SER A CA 1
ATOM 626 C C . SER A 1 75 ? -18.823 -3.330 42.336 1.00 83.94 75 SER A C 1
ATOM 628 O O . SER A 1 75 ? -19.039 -3.825 43.440 1.00 83.94 75 SER A O 1
ATOM 630 N N . SER A 1 76 ? -19.258 -2.102 42.025 1.00 78.50 76 SER A N 1
ATOM 631 C CA . SER A 1 76 ? -20.000 -1.265 42.980 1.00 78.50 76 SER A CA 1
ATOM 632 C C . SER A 1 76 ? -21.374 -1.838 43.356 1.00 78.50 76 SER A C 1
ATOM 634 O O . SER A 1 76 ? -21.754 -1.795 44.525 1.00 78.50 76 SER A O 1
ATOM 636 N N . ALA A 1 77 ? -22.089 -2.442 42.401 1.00 73.50 77 ALA A N 1
ATOM 637 C CA . ALA A 1 77 ? -23.377 -3.088 42.648 1.00 73.50 77 ALA A CA 1
ATOM 638 C C . ALA A 1 77 ? -23.231 -4.342 43.526 1.00 73.50 77 ALA A C 1
ATOM 640 O O . ALA A 1 77 ? -24.060 -4.586 44.400 1.00 73.50 77 ALA A O 1
ATOM 641 N N . GLN A 1 78 ? -22.152 -5.113 43.350 1.00 71.25 78 GLN A N 1
ATOM 642 C CA . GLN A 1 78 ? -21.854 -6.263 44.210 1.00 71.25 78 GLN A CA 1
ATOM 643 C C . GLN A 1 78 ? -21.499 -5.839 45.640 1.00 71.25 78 GLN A C 1
ATOM 645 O O . GLN A 1 78 ? -21.969 -6.466 46.582 1.00 71.25 78 GLN A O 1
ATOM 650 N N . LEU A 1 79 ? -20.743 -4.751 45.827 1.00 62.00 79 LEU A N 1
ATOM 651 C CA . LEU A 1 79 ? -20.426 -4.238 47.166 1.00 62.00 79 LEU A CA 1
ATOM 652 C C . LEU A 1 79 ? -21.659 -3.697 47.910 1.00 62.00 79 LEU A C 1
ATOM 654 O O . LEU A 1 79 ? -21.731 -3.838 49.127 1.00 62.00 79 LEU A O 1
ATOM 658 N N . GLN A 1 80 ? -22.645 -3.131 47.205 1.00 60.66 80 GLN A N 1
ATOM 659 C CA . GLN A 1 80 ? -23.922 -2.741 47.818 1.00 60.66 80 GLN A CA 1
ATOM 660 C C . GLN A 1 80 ? -24.816 -3.944 48.154 1.00 60.66 80 GLN A C 1
ATOM 662 O O . GLN A 1 80 ? -25.480 -3.927 49.184 1.00 60.66 80 GLN A O 1
ATOM 667 N N . ALA A 1 81 ? -24.811 -5.003 47.336 1.00 59.09 81 ALA A N 1
ATOM 668 C CA . ALA A 1 81 ? -25.579 -6.222 47.606 1.00 59.09 81 ALA A CA 1
ATOM 669 C C . ALA A 1 81 ? -25.016 -7.057 48.776 1.00 59.09 81 ALA A C 1
ATOM 671 O O . ALA A 1 81 ? -25.753 -7.827 49.387 1.00 59.09 81 ALA A O 1
ATOM 672 N N . ASN A 1 82 ? -23.724 -6.908 49.093 1.00 56.59 82 ASN A N 1
ATOM 673 C CA . ASN A 1 82 ? -23.041 -7.671 50.141 1.00 56.59 82 ASN A CA 1
ATOM 674 C C . ASN A 1 82 ? -22.977 -6.968 51.507 1.00 56.59 82 ASN A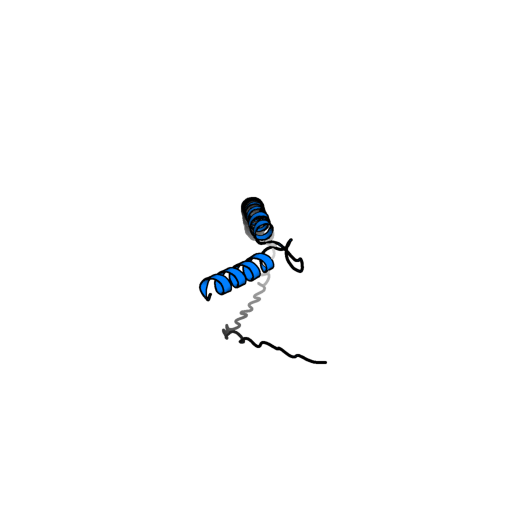 C 1
ATOM 676 O O . A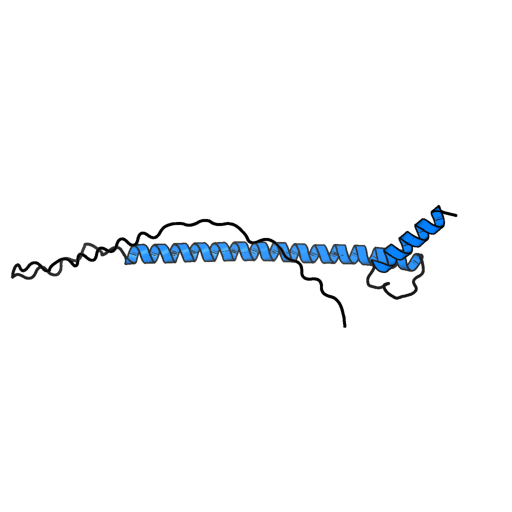SN A 1 82 ? -22.429 -7.543 52.448 1.00 56.59 82 ASN A O 1
ATOM 680 N N . TYR A 1 83 ? -23.530 -5.758 51.633 1.00 46.47 83 TYR A N 1
ATOM 681 C CA . TYR A 1 83 ? -23.859 -5.184 52.935 1.00 46.47 83 TYR A CA 1
ATOM 682 C C . TYR A 1 83 ? -25.220 -5.747 53.360 1.00 46.47 83 TYR A C 1
ATOM 684 O O . TYR A 1 83 ? -26.235 -5.340 52.789 1.00 46.47 83 TYR A O 1
ATOM 692 N N . PRO A 1 84 ? -25.303 -6.662 54.347 1.00 54.00 84 PRO A N 1
ATOM 693 C CA . PRO A 1 84 ? -26.572 -6.864 55.019 1.00 54.00 84 PRO A CA 1
ATOM 694 C C . PRO A 1 84 ? -26.945 -5.510 55.620 1.00 54.00 84 PRO A C 1
ATOM 696 O O . PRO A 1 84 ? -26.235 -4.986 56.476 1.00 54.00 84 PRO A O 1
ATOM 699 N N . SER A 1 85 ? -28.020 -4.907 55.114 1.00 46.44 85 SER A N 1
ATOM 700 C CA . SER A 1 85 ? -28.669 -3.773 55.756 1.00 46.44 85 SER A CA 1
ATOM 701 C C . SER A 1 85 ? -28.944 -4.179 57.203 1.00 46.44 85 SER A C 1
ATOM 703 O O . SER A 1 85 ? -29.867 -4.945 57.469 1.00 46.44 85 SER A O 1
ATOM 705 N N . THR A 1 86 ? -28.122 -3.715 58.145 1.00 54.84 86 THR A N 1
ATOM 706 C CA . THR A 1 86 ? -28.299 -3.917 59.591 1.00 54.84 86 THR A CA 1
ATOM 707 C C . THR A 1 86 ? -29.416 -3.027 60.137 1.00 54.84 86 THR A C 1
ATOM 709 O O . THR A 1 86 ? -29.319 -2.502 61.241 1.00 54.84 86 THR A O 1
ATOM 712 N N . ASP A 1 87 ? -30.478 -2.851 59.357 1.00 53.94 87 ASP A N 1
ATOM 713 C CA . ASP A 1 87 ? -31.748 -2.308 59.809 1.00 53.94 87 ASP A CA 1
ATOM 714 C C . ASP A 1 87 ? -32.841 -3.281 59.372 1.00 53.94 87 ASP A C 1
ATOM 716 O O . ASP A 1 87 ? -33.416 -3.215 58.288 1.00 53.94 87 ASP A O 1
ATOM 720 N N . GLY A 1 88 ? -32.991 -4.312 60.191 1.00 51.19 88 GLY A N 1
ATOM 721 C CA . GLY A 1 88 ? -33.835 -5.467 59.939 1.00 51.19 88 GLY A CA 1
ATOM 722 C C . GLY A 1 88 ? -34.134 -6.143 61.261 1.00 51.19 88 GLY A C 1
ATOM 723 O O . GLY A 1 88 ? -33.770 -7.293 61.472 1.00 51.19 88 GLY A O 1
ATOM 724 N N . SER A 1 89 ? -34.732 -5.365 62.163 1.00 55.62 89 SER A N 1
ATOM 725 C CA . SER A 1 89 ? -35.331 -5.747 63.442 1.00 55.62 89 SER A CA 1
ATOM 726 C C . SER A 1 89 ? -36.349 -6.890 63.293 1.00 55.62 89 SER A C 1
ATOM 728 O O . SER A 1 89 ? -37.552 -6.681 63.417 1.00 55.62 89 SER A O 1
ATOM 730 N N . LEU A 1 90 ? -35.905 -8.106 62.981 1.00 54.78 90 LEU A N 1
ATOM 731 C CA . LEU A 1 90 ? -36.767 -9.277 62.868 1.00 54.78 90 LEU A CA 1
ATOM 732 C C . LEU A 1 90 ? -35.980 -10.532 63.270 1.00 54.78 90 LEU A C 1
ATOM 734 O O . LEU A 1 90 ? -34.938 -10.830 62.699 1.00 54.78 90 LEU A O 1
ATOM 738 N N . TYR A 1 91 ? -36.552 -11.273 64.225 1.00 50.44 91 TYR A N 1
ATOM 739 C CA . TYR A 1 91 ? -36.170 -12.605 64.721 1.00 50.44 91 TYR A CA 1
ATOM 740 C C . TYR A 1 91 ? -35.259 -12.687 65.958 1.00 50.44 91 TYR A C 1
ATOM 742 O O . TYR A 1 91 ? -34.234 -13.362 65.956 1.00 50.44 91 TYR A O 1
ATOM 750 N N . THR A 1 92 ? -35.724 -12.150 67.091 1.00 53.97 92 THR A N 1
ATOM 751 C CA . THR A 1 92 ? -35.511 -12.832 68.379 1.00 53.97 92 THR A CA 1
ATOM 752 C C . THR A 1 92 ? -36.777 -13.617 68.725 1.00 53.97 92 THR A C 1
ATOM 754 O O . THR A 1 92 ? -37.883 -13.082 68.763 1.00 53.97 92 THR A O 1
ATOM 757 N N . ASN A 1 93 ? -36.638 -14.929 68.908 1.00 46.41 93 ASN A N 1
ATOM 758 C CA . ASN A 1 93 ? -37.731 -15.781 69.365 1.00 46.41 93 ASN A CA 1
ATOM 759 C C . ASN A 1 93 ? -37.879 -15.587 70.892 1.00 46.41 93 ASN A C 1
ATOM 761 O O . ASN A 1 93 ? -36.862 -15.590 71.586 1.00 46.41 93 ASN A O 1
ATOM 765 N N . PRO A 1 94 ? -39.093 -15.486 71.467 1.00 53.78 94 PRO A N 1
ATOM 766 C CA . PRO A 1 94 ? -39.297 -15.215 72.900 1.00 53.78 94 PRO A CA 1
ATOM 767 C C . PRO A 1 94 ? -38.896 -16.374 73.833 1.00 53.78 94 PRO A C 1
ATOM 769 O O . PRO A 1 94 ? -39.113 -16.312 75.041 1.00 53.78 94 PRO A O 1
ATOM 772 N N . LYS A 1 95 ? -38.310 -17.448 73.296 1.00 56.00 95 LYS A N 1
ATOM 773 C CA . LYS A 1 95 ? -37.730 -18.549 74.066 1.00 56.00 95 LYS A CA 1
ATOM 774 C C . LYS A 1 95 ? -36.243 -18.600 73.746 1.00 56.00 95 LYS A C 1
ATOM 776 O O . LYS A 1 95 ? -35.867 -19.072 72.678 1.00 56.00 95 LYS A O 1
ATOM 781 N N . GLY A 1 96 ? -35.436 -18.048 74.654 1.00 54.25 96 GLY A N 1
ATOM 782 C CA . GLY A 1 96 ? -33.989 -17.864 74.528 1.00 54.25 96 GLY A CA 1
ATOM 783 C C . GLY A 1 96 ? -33.207 -19.165 74.344 1.00 54.25 96 GLY A C 1
ATOM 784 O O . GLY A 1 96 ? -32.617 -19.678 75.287 1.00 54.25 96 GLY A O 1
ATOM 785 N N . GLY A 1 97 ? -33.191 -19.679 73.118 1.00 52.12 97 GLY A N 1
ATOM 786 C CA . GLY A 1 97 ? -32.278 -20.718 72.661 1.00 52.12 97 GLY A CA 1
ATOM 787 C C . GLY A 1 97 ? -31.249 -20.103 71.721 1.00 52.12 97 GLY A C 1
ATOM 788 O O . GLY A 1 97 ? -31.617 -19.519 70.703 1.00 52.12 97 GLY A O 1
ATOM 789 N N . ALA A 1 98 ? -29.970 -20.217 72.073 1.00 52.97 98 ALA A N 1
ATOM 790 C CA . ALA A 1 98 ? -28.864 -19.803 71.222 1.00 52.97 98 ALA A CA 1
ATOM 791 C C . ALA A 1 98 ? -28.837 -20.670 69.952 1.00 52.97 98 ALA A C 1
ATOM 793 O O . ALA A 1 98 ? -28.622 -21.879 70.027 1.00 52.97 98 ALA A O 1
ATOM 794 N N . ILE A 1 99 ? -29.061 -20.055 68.790 1.00 51.06 99 ILE A N 1
ATOM 795 C CA . ILE A 1 99 ? -28.777 -20.674 67.492 1.00 51.06 99 ILE A CA 1
ATOM 796 C C . ILE A 1 99 ? -27.267 -20.562 67.284 1.00 51.06 99 ILE A C 1
ATOM 798 O O . ILE A 1 99 ? -26.724 -19.469 67.142 1.00 51.06 99 ILE A O 1
ATOM 802 N N . SER A 1 100 ? -26.597 -21.706 67.374 1.00 54.66 100 SER A N 1
ATOM 803 C CA . SER A 1 100 ? -25.157 -21.881 67.217 1.00 54.66 100 SER A CA 1
ATOM 804 C C . SER A 1 100 ? -24.643 -21.266 65.916 1.00 54.66 100 SER A C 1
ATOM 806 O O . SER A 1 100 ? -25.161 -21.557 64.836 1.00 54.66 100 SER A O 1
ATOM 808 N N . ALA A 1 101 ? -23.589 -20.462 66.039 1.00 54.97 101 ALA A N 1
ATOM 809 C CA . ALA A 1 101 ? -22.784 -19.975 64.934 1.00 54.97 101 ALA A CA 1
ATOM 810 C C . ALA A 1 101 ? -22.148 -21.156 64.180 1.00 54.97 101 ALA A C 1
ATOM 812 O O . ALA A 1 101 ? -21.500 -22.012 64.780 1.00 54.97 101 ALA A O 1
ATOM 813 N N . PHE A 1 102 ? -22.340 -21.197 62.864 1.00 51.09 102 PHE A N 1
ATOM 814 C CA . PHE A 1 102 ? -21.517 -21.994 61.963 1.00 51.09 102 PHE A CA 1
ATOM 815 C C . PHE A 1 102 ? -20.122 -21.352 61.922 1.00 51.09 102 PHE A C 1
ATOM 817 O O . PHE A 1 102 ? -19.915 -20.345 61.248 1.00 51.09 102 PHE A O 1
ATOM 824 N N . ASP A 1 103 ? -19.196 -21.904 62.704 1.00 62.84 103 ASP A N 1
ATOM 825 C CA . ASP A 1 103 ? -17.760 -21.624 62.641 1.00 62.84 103 ASP A CA 1
ATOM 826 C C . ASP A 1 103 ? -17.141 -22.541 61.577 1.00 62.84 103 ASP A C 1
ATOM 828 O O . ASP A 1 103 ? -16.730 -23.668 61.843 1.00 62.84 103 ASP A O 1
ATOM 832 N N . GLY A 1 104 ? -17.210 -22.096 60.324 1.00 51.84 104 GLY A N 1
ATOM 833 C CA . GLY A 1 104 ? -16.633 -22.781 59.171 1.00 51.84 104 GLY A CA 1
ATOM 834 C C . GLY A 1 104 ? -15.339 -22.109 58.738 1.00 51.84 104 GLY A C 1
ATOM 835 O O . GLY A 1 104 ? -15.289 -21.522 57.659 1.00 51.84 104 GLY A O 1
ATOM 836 N N . GLY A 1 105 ? -14.314 -22.154 59.590 1.00 51.72 105 GLY A N 1
ATOM 837 C CA . GLY A 1 105 ? -12.955 -21.762 59.232 1.00 51.72 105 GLY A CA 1
ATOM 838 C C . GLY A 1 105 ? -12.352 -22.722 58.202 1.00 51.72 105 GLY A C 1
ATOM 839 O O . GLY A 1 105 ? -12.373 -23.941 58.371 1.00 51.72 105 GLY A O 1
ATOM 840 N N . SER A 1 106 ? -11.814 -22.181 57.112 1.00 58.25 106 SER A N 1
ATOM 841 C CA . SER A 1 106 ? -10.887 -22.894 56.229 1.00 58.25 106 SER A CA 1
ATOM 842 C C . SER A 1 106 ? -9.861 -21.900 55.696 1.00 58.25 106 SER A C 1
ATOM 844 O O . SER A 1 106 ? -10.127 -21.083 54.817 1.00 58.25 106 SER A O 1
ATOM 846 N N . ASP A 1 107 ? -8.687 -21.970 56.299 1.00 54.19 107 ASP A N 1
ATOM 847 C CA . ASP A 1 107 ? -7.426 -21.347 55.943 1.00 54.19 107 ASP A CA 1
ATOM 848 C C . ASP A 1 107 ? -6.738 -22.163 54.840 1.00 54.19 107 ASP A C 1
ATOM 850 O O . ASP A 1 107 ? -5.899 -23.023 55.081 1.00 54.19 107 ASP A O 1
ATOM 854 N N . SER A 1 108 ? -7.080 -21.898 53.580 1.00 53.50 108 SER A N 1
ATOM 855 C CA . SER A 1 108 ? -6.325 -22.475 52.464 1.00 53.50 108 SER A CA 1
ATOM 856 C C . SER A 1 108 ? -5.099 -21.610 52.159 1.00 53.50 108 SER A C 1
ATOM 858 O O . SER A 1 108 ? -5.162 -20.699 51.334 1.00 53.50 108 SER A O 1
ATOM 860 N N . SER A 1 109 ? -3.980 -21.904 52.821 1.00 56.66 109 SER A N 1
ATOM 861 C CA . SER A 1 109 ? -2.641 -21.467 52.409 1.00 56.66 109 SER A CA 1
ATOM 862 C C . SER A 1 109 ? -2.113 -22.418 51.332 1.00 56.66 109 SER A C 1
ATOM 864 O O . SER A 1 109 ? -1.968 -23.611 51.589 1.00 56.66 109 SER A O 1
ATOM 866 N N . SER A 1 110 ? -1.825 -21.914 50.130 1.00 52.50 110 SER A N 1
ATOM 867 C CA . SER A 1 110 ? -0.975 -22.629 49.174 1.00 52.50 110 SER A CA 1
ATOM 868 C C . SER A 1 110 ? -0.028 -21.657 48.480 1.00 52.50 110 SER A C 1
ATOM 870 O O . SER A 1 110 ? -0.425 -20.830 47.664 1.00 52.50 110 SER A O 1
ATOM 872 N N . ASP A 1 111 ? 1.211 -21.815 48.921 1.00 53.44 111 ASP A N 1
ATOM 873 C CA . ASP A 1 111 ? 2.536 -21.454 48.435 1.00 53.44 111 ASP A CA 1
ATOM 874 C C . ASP A 1 111 ? 2.703 -20.996 46.973 1.00 53.44 111 ASP A C 1
ATOM 876 O O . ASP A 1 111 ? 2.069 -21.493 46.042 1.00 53.44 111 ASP A O 1
ATOM 880 N N . SER A 1 112 ? 3.614 -20.037 46.803 1.00 46.84 112 SER A N 1
ATOM 881 C CA . SER A 1 112 ? 4.051 -19.471 45.525 1.00 46.84 112 SER A CA 1
ATOM 882 C C . SER A 1 112 ? 5.322 -20.172 45.045 1.00 46.84 112 SER A C 1
ATOM 884 O O . SER A 1 112 ? 6.315 -20.158 45.758 1.00 46.84 112 SER A O 1
ATOM 886 N N . GLU A 1 113 ? 5.337 -20.657 43.804 1.00 58.47 113 GLU A N 1
ATOM 887 C CA . GLU A 1 113 ? 6.558 -21.061 43.087 1.00 58.47 113 GLU A CA 1
ATOM 888 C C . GLU A 1 113 ? 6.729 -20.156 41.853 1.00 58.47 113 GLU A C 1
ATOM 890 O O . GLU A 1 113 ? 5.803 -20.061 41.038 1.00 58.47 113 GLU A O 1
ATOM 895 N N . PRO A 1 114 ? 7.876 -19.477 41.671 1.00 54.75 114 PRO A N 1
ATOM 896 C CA . PRO A 1 114 ? 8.262 -18.898 40.394 1.00 54.75 114 PRO A CA 1
ATOM 897 C C . PRO A 1 114 ? 9.307 -19.792 39.714 1.00 54.75 114 PRO A C 1
ATOM 899 O O . PRO A 1 114 ? 10.354 -20.040 40.302 1.00 54.75 114 PRO A O 1
ATOM 902 N N . ASP A 1 115 ? 9.092 -20.207 38.459 1.00 45.19 115 ASP A N 1
ATOM 903 C CA . ASP A 1 115 ? 10.222 -20.684 37.652 1.00 45.19 115 ASP A CA 1
ATOM 904 C C . ASP A 1 115 ? 10.080 -20.479 36.128 1.00 45.19 115 ASP A C 1
ATOM 906 O O . ASP A 1 115 ? 8.990 -20.429 35.558 1.00 45.19 115 ASP A O 1
ATOM 910 N N . GLU A 1 116 ? 11.246 -20.277 35.519 1.00 55.97 116 GLU A N 1
ATOM 911 C CA . GLU A 1 116 ? 11.621 -19.549 34.294 1.00 55.97 116 GLU A CA 1
ATOM 912 C C . GLU A 1 116 ? 11.204 -20.116 32.900 1.00 55.97 116 GLU A C 1
ATOM 914 O O . GLU A 1 116 ? 10.661 -21.216 32.776 1.00 55.97 116 GLU A O 1
ATOM 919 N N . PRO A 1 117 ? 11.478 -19.377 31.788 1.00 48.44 117 PRO A N 1
ATOM 920 C CA . PRO A 1 117 ? 10.945 -19.642 30.454 1.00 48.44 117 PRO A CA 1
ATOM 921 C C . PRO A 1 117 ? 11.740 -20.695 29.667 1.00 48.44 117 PRO A C 1
ATOM 923 O O . PRO A 1 117 ? 12.960 -20.617 29.499 1.00 48.44 117 PRO A O 1
ATOM 926 N N . GLN A 1 118 ? 11.029 -21.631 29.033 1.00 51.44 118 GLN A N 1
ATOM 927 C CA . GLN A 1 118 ? 11.642 -22.598 28.123 1.00 51.44 118 GLN A CA 1
ATOM 928 C C . GLN A 1 118 ? 11.870 -22.030 26.714 1.00 51.44 118 GLN A C 1
ATOM 930 O O . GLN A 1 118 ? 10.996 -21.933 25.858 1.00 51.44 118 GLN A O 1
ATOM 935 N N . ASN A 1 119 ? 13.130 -21.651 26.540 1.00 45.31 119 ASN A N 1
ATOM 936 C CA . ASN A 1 119 ? 13.999 -21.673 25.371 1.00 45.31 119 ASN A CA 1
ATOM 937 C C . ASN A 1 119 ? 13.476 -22.238 24.024 1.00 45.31 119 ASN A C 1
ATOM 939 O O . ASN A 1 119 ? 12.875 -23.303 23.902 1.00 45.31 119 ASN A O 1
ATOM 943 N N . ARG A 1 120 ? 13.898 -21.523 22.978 1.00 53.59 120 ARG A N 1
ATOM 944 C CA . ARG A 1 120 ? 13.726 -21.727 21.533 1.00 53.59 120 ARG A CA 1
ATOM 945 C C . ARG A 1 120 ? 14.187 -23.111 21.066 1.00 53.59 120 ARG A C 1
ATOM 947 O O . ARG A 1 120 ? 15.327 -23.472 21.348 1.00 53.59 120 ARG A O 1
ATOM 954 N N . LYS A 1 121 ? 13.444 -23.762 20.156 1.00 57.44 121 LYS A N 1
ATOM 955 C CA . LYS A 1 121 ? 14.036 -24.650 19.130 1.00 57.44 121 LYS A CA 1
ATOM 956 C C . LYS A 1 121 ? 13.327 -24.539 17.777 1.00 57.44 121 LYS A C 1
ATOM 958 O O . LYS A 1 121 ? 12.159 -24.869 17.624 1.00 57.44 121 LYS A O 1
ATOM 963 N N . LYS A 1 122 ? 14.103 -24.076 16.793 1.00 57.31 122 LYS A N 1
ATOM 964 C CA . LYS A 1 122 ? 13.875 -24.218 15.352 1.00 57.31 122 LYS A CA 1
ATOM 965 C C . LYS A 1 122 ? 13.862 -25.708 14.997 1.00 57.31 122 LYS A C 1
ATOM 967 O O . LYS A 1 122 ? 14.771 -26.416 15.425 1.00 57.31 122 LYS A O 1
ATOM 972 N N . LEU A 1 123 ? 12.949 -26.140 14.130 1.00 49.94 123 LEU A N 1
ATOM 973 C CA . LEU A 1 123 ? 13.120 -27.370 13.360 1.00 49.94 123 LEU A CA 1
ATOM 974 C C . LEU A 1 123 ? 12.994 -27.037 11.871 1.00 49.94 123 LEU A C 1
ATOM 976 O O . LEU A 1 123 ? 11.913 -26.792 11.349 1.00 49.94 123 LEU A O 1
ATOM 980 N N . ARG A 1 124 ? 14.156 -26.974 11.220 1.00 50.81 124 ARG A N 1
ATOM 981 C CA . ARG A 1 124 ? 14.314 -27.117 9.775 1.00 50.81 124 ARG A CA 1
ATOM 982 C C . ARG A 1 124 ? 14.478 -28.609 9.517 1.00 50.81 124 ARG A C 1
ATOM 984 O O . ARG A 1 124 ? 15.409 -29.188 10.065 1.00 50.81 124 ARG A O 1
ATOM 991 N N . MET A 1 125 ? 13.640 -29.191 8.671 1.00 51.06 125 MET A N 1
ATOM 992 C CA . MET A 1 125 ? 13.960 -30.430 7.966 1.00 51.06 125 MET A CA 1
ATOM 993 C C . MET A 1 125 ? 13.458 -30.311 6.532 1.00 51.06 125 MET A C 1
ATOM 995 O O . MET A 1 125 ? 12.294 -30.011 6.287 1.00 51.06 125 MET A O 1
ATOM 999 N N . GLU A 1 126 ? 14.408 -30.459 5.616 1.00 42.00 126 GLU A N 1
ATOM 1000 C CA . GLU A 1 126 ? 14.173 -30.688 4.199 1.00 42.00 126 GLU A CA 1
ATOM 1001 C C . GLU A 1 126 ? 13.941 -32.176 3.913 1.00 42.00 126 GLU A C 1
ATOM 1003 O O . GLU A 1 126 ? 14.299 -33.029 4.724 1.00 42.00 126 GL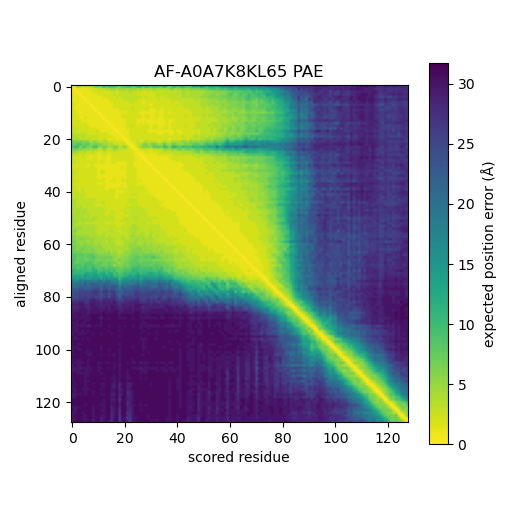U A O 1
ATOM 1008 N N . ALA A 1 127 ? 13.482 -32.399 2.677 1.00 40.53 127 ALA A N 1
ATOM 1009 C CA . ALA A 1 127 ? 13.632 -33.572 1.819 1.00 40.53 127 ALA A CA 1
ATOM 1010 C C . ALA A 1 127 ? 12.580 -34.686 1.933 1.00 40.53 127 ALA A C 1
ATOM 1012 O O . ALA A 1 127 ? 12.621 -35.551 2.806 1.00 40.53 127 ALA A O 1
ATOM 1013 N N . SER A 1 128 ? 11.726 -34.746 0.910 1.00 51.47 128 SER A N 1
ATOM 1014 C CA . SER A 1 128 ? 11.791 -35.802 -0.113 1.00 51.47 128 SER A CA 1
ATOM 1015 C C . SER A 1 128 ? 11.324 -35.251 -1.456 1.00 51.47 128 SER A C 1
ATOM 1017 O O . SER A 1 128 ? 10.441 -34.365 -1.435 1.00 51.47 128 SER A O 1
#